Protein AF-A0A7X7VW17-F1 (afdb_monomer_lite)

Radius of gyration: 14.1 Å; chains: 1; bounding box: 32×24×38 Å

Foldseek 3Di:
DVVLVVLCVVCVPPPVSSLVVVLVVLLVVVLVCLVVLDPDDDDDCVPPVVSVVSSCVSCVVVVVCSDPVNVVPD

Structure (mmCIF, N/CA/C/O backbone):
data_AF-A0A7X7VW17-F1
#
_entry.id   AF-A0A7X7VW17-F1
#
loop_
_atom_site.group_PDB
_atom_site.id
_atom_site.type_symbol
_atom_site.label_atom_id
_atom_site.label_alt_id
_atom_site.label_comp_id
_atom_site.label_asym_id
_atom_site.label_entity_id
_atom_site.label_seq_id
_atom_site.pdbx_PDB_ins_code
_atom_site.Cartn_x
_atom_site.Cartn_y
_atom_site.Cartn_z
_atom_site.occupancy
_atom_site.B_iso_or_equiv
_atom_site.auth_seq_id
_atom_site.auth_comp_id
_atom_site.auth_asym_id
_atom_site.auth_atom_id
_atom_site.pdbx_PDB_model_num
ATOM 1 N N . PRO A 1 1 ? -4.015 -13.429 -6.764 1.00 87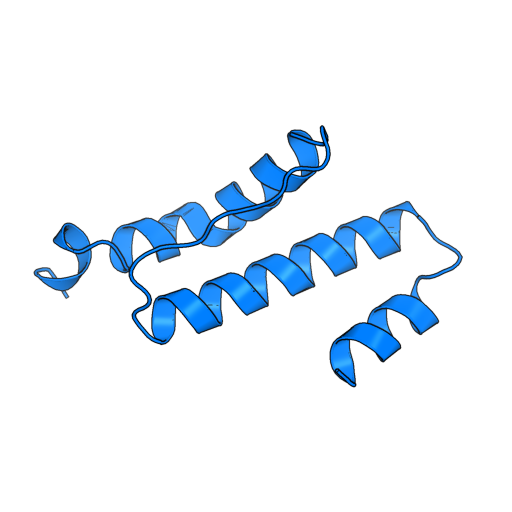.38 1 PRO A N 1
ATOM 2 C CA . PRO A 1 1 ? -5.225 -12.573 -6.887 1.00 87.38 1 PRO A CA 1
ATOM 3 C C . PRO A 1 1 ? -5.361 -11.976 -8.299 1.00 87.38 1 PRO A C 1
ATOM 5 O O . PRO A 1 1 ? -4.367 -11.456 -8.802 1.00 87.38 1 PRO A O 1
ATOM 8 N N . PRO A 1 2 ? -6.547 -12.003 -8.938 1.00 91.62 2 PRO A N 1
ATOM 9 C CA . PRO A 1 2 ? -6.706 -11.596 -10.343 1.00 91.62 2 PRO A CA 1
ATOM 10 C C . PRO A 1 2 ? -6.318 -10.140 -10.647 1.00 91.62 2 PRO A C 1
ATOM 12 O O . PRO A 1 2 ? -5.804 -9.841 -11.722 1.00 91.62 2 PRO A O 1
ATOM 15 N N . ARG A 1 3 ? -6.543 -9.202 -9.715 1.00 91.31 3 ARG A N 1
ATOM 16 C CA . ARG A 1 3 ? -6.133 -7.795 -9.891 1.00 91.31 3 ARG A CA 1
ATOM 17 C C . ARG A 1 3 ? -4.612 -7.630 -9.876 1.00 91.31 3 ARG A C 1
ATOM 19 O O . ARG A 1 3 ? -4.083 -6.957 -10.752 1.00 91.31 3 ARG A O 1
ATOM 26 N N . PHE A 1 4 ? -3.925 -8.295 -8.949 1.00 91.88 4 PHE A N 1
ATOM 27 C CA . PHE A 1 4 ? -2.464 -8.274 -8.871 1.00 91.88 4 PHE A CA 1
ATOM 28 C C . PHE A 1 4 ? -1.824 -8.830 -10.150 1.00 91.88 4 PHE A C 1
ATOM 30 O O . PHE A 1 4 ? -1.018 -8.153 -10.778 1.00 91.88 4 PHE A O 1
ATOM 37 N N . THR A 1 5 ? -2.258 -10.009 -10.607 1.00 95.56 5 THR A N 1
ATOM 38 C CA . THR A 1 5 ? -1.734 -10.633 -11.834 1.00 95.56 5 THR A CA 1
ATOM 39 C C . THR A 1 5 ? -1.912 -9.736 -13.062 1.00 95.56 5 THR A C 1
ATOM 41 O O . THR A 1 5 ? -0.993 -9.620 -13.868 1.00 95.56 5 THR A O 1
ATOM 44 N N . ARG A 1 6 ? -3.057 -9.044 -13.185 1.00 95.25 6 ARG A N 1
ATOM 45 C CA . ARG A 1 6 ? -3.302 -8.083 -14.275 1.00 95.25 6 ARG A CA 1
ATOM 46 C C . ARG A 1 6 ? -2.348 -6.887 -14.238 1.00 95.25 6 ARG A C 1
ATOM 48 O O . ARG A 1 6 ? -1.857 -6.491 -15.289 1.00 95.25 6 ARG A O 1
ATOM 55 N N . ILE A 1 7 ? -2.073 -6.335 -13.053 1.00 95.06 7 ILE A N 1
ATOM 56 C CA . ILE A 1 7 ? -1.119 -5.228 -12.879 1.00 95.06 7 ILE A CA 1
ATOM 57 C C . ILE A 1 7 ? 0.281 -5.657 -13.325 1.00 95.06 7 ILE A C 1
ATOM 59 O O . ILE A 1 7 ? 0.887 -4.978 -14.153 1.00 95.06 7 ILE A O 1
ATOM 63 N N . ILE A 1 8 ? 0.764 -6.805 -12.834 1.00 94.62 8 ILE A N 1
ATOM 64 C CA . ILE A 1 8 ? 2.083 -7.326 -13.214 1.00 94.62 8 ILE A CA 1
ATOM 65 C C . ILE A 1 8 ? 2.153 -7.527 -14.729 1.00 94.62 8 ILE A C 1
ATOM 67 O O . ILE A 1 8 ? 3.046 -6.987 -15.370 1.00 94.62 8 ILE A O 1
ATOM 71 N N . ALA A 1 9 ? 1.185 -8.234 -15.318 1.00 96.25 9 ALA A N 1
ATOM 72 C CA . ALA A 1 9 ? 1.180 -8.517 -16.752 1.00 96.25 9 ALA A CA 1
ATOM 73 C C . ALA A 1 9 ? 1.154 -7.242 -17.613 1.00 96.25 9 ALA A C 1
ATOM 75 O O . ALA A 1 9 ? 1.817 -7.182 -18.645 1.00 96.25 9 ALA A O 1
ATOM 76 N N . ARG A 1 10 ? 0.412 -6.207 -17.194 1.00 96.75 10 ARG A N 1
ATOM 77 C CA . ARG A 1 10 ? 0.290 -4.954 -17.951 1.00 96.75 10 ARG A CA 1
ATOM 78 C C . ARG A 1 10 ? 1.559 -4.103 -17.906 1.00 96.75 10 ARG A C 1
ATOM 80 O O . ARG A 1 10 ? 1.881 -3.472 -18.909 1.00 96.75 10 ARG A O 1
ATOM 87 N N . TYR A 1 11 ? 2.243 -4.060 -16.764 1.00 97.00 11 TYR A N 1
ATOM 88 C CA . TYR A 1 11 ? 3.353 -3.132 -16.527 1.00 97.00 11 TYR A CA 1
ATOM 89 C C . TYR A 1 11 ? 4.724 -3.810 -16.405 1.00 97.00 11 TYR A C 1
ATOM 91 O O . TYR A 1 11 ? 5.705 -3.122 -16.148 1.00 97.00 11 TYR A O 1
ATOM 99 N N . ALA A 1 12 ? 4.825 -5.124 -16.640 1.00 94.25 12 ALA A N 1
ATOM 100 C CA . ALA A 1 12 ? 6.064 -5.903 -16.509 1.00 94.25 12 ALA A CA 1
ATOM 101 C C . ALA A 1 12 ? 7.279 -5.280 -17.219 1.00 94.25 12 ALA A C 1
ATOM 103 O O . ALA A 1 12 ? 8.390 -5.339 -16.702 1.00 94.25 12 ALA A O 1
ATOM 104 N N . ASN A 1 13 ? 7.061 -4.642 -18.372 1.00 97.38 13 ASN A N 1
ATOM 105 C CA . ASN A 1 13 ? 8.126 -4.065 -19.198 1.00 97.38 13 ASN A CA 1
ATOM 106 C C . ASN A 1 13 ? 8.448 -2.595 -18.864 1.00 97.38 13 ASN A C 1
ATOM 108 O O . ASN A 1 13 ? 9.268 -1.980 -19.539 1.00 97.38 13 ASN A O 1
ATOM 112 N N . SER A 1 14 ? 7.804 -2.010 -17.850 1.00 97.94 14 SER A N 1
ATOM 113 C CA . SER A 1 14 ? 8.069 -0.644 -17.388 1.00 97.94 14 SER A CA 1
ATOM 114 C C . SER A 1 14 ? 8.256 -0.642 -15.871 1.00 97.94 14 SER A C 1
ATOM 116 O O . SER A 1 14 ? 7.273 -0.565 -15.130 1.00 97.94 14 SER A O 1
ATOM 118 N N . PRO A 1 15 ? 9.509 -0.704 -15.381 1.00 95.94 15 PRO A N 1
ATOM 119 C CA . PRO A 1 15 ? 9.792 -0.728 -13.947 1.00 95.94 15 PRO A CA 1
ATOM 120 C C . PRO A 1 15 ? 9.175 0.451 -13.186 1.00 95.94 15 PRO A C 1
ATOM 122 O O . PRO A 1 15 ? 8.663 0.270 -12.083 1.00 95.94 15 PRO A O 1
ATOM 125 N N . ALA A 1 16 ? 9.168 1.646 -13.788 1.00 96.56 16 ALA A N 1
ATOM 126 C CA . ALA A 1 16 ? 8.568 2.836 -13.191 1.00 96.56 16 ALA A CA 1
ATOM 127 C C . ALA A 1 16 ? 7.043 2.699 -13.046 1.00 96.56 16 ALA A C 1
ATOM 129 O O . ALA A 1 16 ? 6.510 2.900 -11.954 1.00 96.56 16 ALA A O 1
ATOM 130 N N . ALA A 1 17 ? 6.348 2.283 -14.113 1.00 97.56 17 ALA A N 1
ATOM 131 C CA . ALA A 1 17 ? 4.898 2.091 -14.071 1.00 97.56 17 ALA A CA 1
ATOM 132 C C . ALA A 1 17 ? 4.501 0.930 -13.147 1.00 97.56 17 ALA A C 1
ATOM 134 O O . ALA A 1 17 ? 3.509 1.017 -12.428 1.00 97.56 17 ALA A O 1
ATOM 135 N N . LEU A 1 18 ? 5.296 -0.144 -13.118 1.00 96.56 18 LEU A N 1
ATOM 136 C CA . LEU A 1 18 ? 5.083 -1.272 -12.219 1.00 96.56 18 LEU A CA 1
ATOM 137 C C . LEU A 1 18 ? 5.226 -0.857 -10.751 1.00 96.56 18 LEU A C 1
ATOM 139 O O . LEU A 1 18 ? 4.412 -1.256 -9.920 1.00 96.56 18 LEU A O 1
ATOM 143 N N . ALA A 1 19 ? 6.227 -0.032 -10.432 1.00 95.31 19 ALA A N 1
ATOM 144 C CA . ALA A 1 19 ? 6.412 0.503 -9.089 1.00 95.31 19 ALA A CA 1
ATOM 145 C C . ALA A 1 19 ? 5.243 1.407 -8.670 1.00 95.31 19 ALA A C 1
ATOM 147 O O . ALA A 1 19 ? 4.750 1.292 -7.549 1.00 95.31 19 ALA A O 1
ATOM 148 N N . GLU A 1 20 ? 4.767 2.277 -9.563 1.00 96.81 20 GLU A N 1
ATOM 149 C CA . GLU A 1 20 ? 3.604 3.131 -9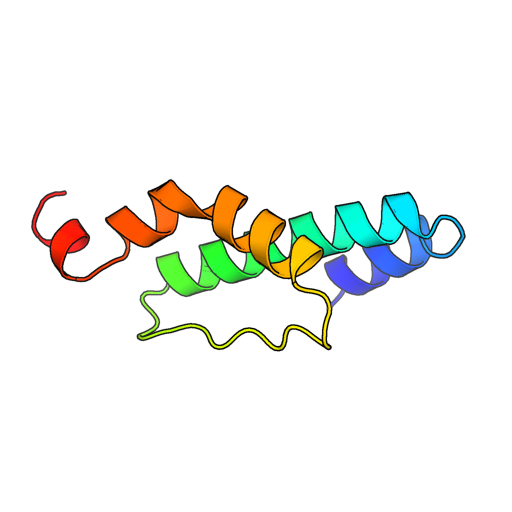.307 1.00 96.81 20 GLU A CA 1
ATOM 150 C C . GLU A 1 20 ? 2.326 2.314 -9.080 1.00 96.81 20 GLU A C 1
ATOM 152 O O . GLU A 1 20 ? 1.638 2.504 -8.074 1.00 96.81 20 GLU A O 1
ATOM 157 N N . ALA A 1 21 ? 2.055 1.341 -9.952 1.00 96.88 21 ALA A N 1
ATOM 158 C CA . ALA A 1 21 ? 0.905 0.458 -9.813 1.00 96.88 21 ALA A CA 1
ATOM 159 C C . ALA A 1 21 ? 0.994 -0.412 -8.547 1.00 96.88 21 ALA A C 1
ATOM 161 O O . ALA A 1 21 ? -0.023 -0.670 -7.903 1.00 96.88 21 ALA A O 1
ATOM 162 N N . GLY A 1 22 ? 2.202 -0.827 -8.154 1.00 95.62 22 GLY A N 1
ATOM 163 C CA . GLY A 1 22 ? 2.456 -1.536 -6.902 1.00 95.62 22 GLY A CA 1
ATOM 164 C C . GLY A 1 22 ? 2.158 -0.685 -5.666 1.00 95.62 22 GLY A C 1
ATOM 165 O O . GLY A 1 22 ? 1.495 -1.164 -4.749 1.00 95.62 22 GLY A O 1
ATOM 166 N N . VAL A 1 23 ? 2.578 0.587 -5.657 1.00 97.56 23 VAL A N 1
ATOM 167 C CA . VAL A 1 23 ? 2.239 1.539 -4.582 1.00 97.56 23 VAL A CA 1
ATOM 168 C C . VAL A 1 23 ? 0.726 1.719 -4.483 1.00 97.56 23 VAL A C 1
ATOM 170 O O . VAL A 1 23 ? 0.183 1.605 -3.388 1.00 97.56 23 VAL A O 1
ATOM 173 N N . ALA A 1 24 ? 0.040 1.935 -5.608 1.00 97.19 24 ALA A N 1
ATOM 174 C CA . ALA A 1 24 ? -1.414 2.087 -5.628 1.00 97.19 24 ALA A CA 1
ATOM 175 C C . ALA A 1 24 ? -2.133 0.828 -5.115 1.00 97.19 24 ALA A C 1
ATOM 177 O O . ALA A 1 24 ? -3.048 0.926 -4.301 1.00 97.19 24 ALA A O 1
ATOM 178 N N . TYR A 1 25 ? -1.691 -0.358 -5.547 1.00 96.88 25 TYR A N 1
ATOM 179 C CA . TYR A 1 25 ? -2.246 -1.631 -5.091 1.00 96.88 25 TYR A CA 1
ATOM 180 C C . TYR A 1 25 ? -2.061 -1.832 -3.581 1.00 96.88 25 TYR A C 1
ATOM 182 O O . TYR A 1 25 ? -3.017 -2.177 -2.895 1.00 96.88 25 TYR A O 1
ATOM 190 N N . ALA A 1 26 ? -0.865 -1.566 -3.050 1.00 97.00 26 ALA A N 1
ATOM 191 C CA . ALA A 1 26 ? -0.589 -1.694 -1.620 1.00 97.00 26 ALA A CA 1
ATOM 192 C C . ALA A 1 26 ? -1.369 -0.671 -0.778 1.00 97.00 26 ALA A C 1
ATOM 194 O O . ALA A 1 26 ? -1.874 -1.019 0.286 1.00 97.00 26 ALA A O 1
ATOM 195 N N . THR A 1 27 ? -1.492 0.577 -1.248 1.00 97.94 27 THR A N 1
ATOM 196 C CA . THR A 1 27 ? -2.330 1.600 -0.603 1.00 97.94 27 THR A CA 1
ATOM 197 C C . THR A 1 27 ? -3.768 1.113 -0.462 1.00 97.94 27 THR A C 1
ATOM 199 O O . THR A 1 27 ? -4.308 1.164 0.636 1.00 97.94 27 THR A O 1
ATOM 202 N N . ASP A 1 28 ? -4.357 0.602 -1.539 1.00 97.25 28 ASP A N 1
ATOM 203 C CA . ASP A 1 28 ? -5.737 0.115 -1.555 1.00 97.25 28 ASP A CA 1
ATOM 204 C C . ASP A 1 28 ? -5.948 -1.054 -0.579 1.00 97.25 28 ASP A C 1
ATOM 206 O O . ASP A 1 28 ? -6.834 -1.009 0.267 1.00 97.25 28 ASP A O 1
ATOM 210 N N . GLN A 1 29 ? -5.039 -2.037 -0.590 1.00 96.88 29 GLN A N 1
ATOM 211 C CA . GLN A 1 29 ? -5.080 -3.150 0.366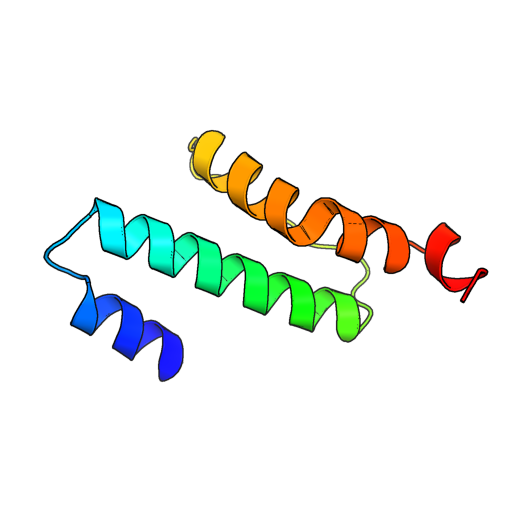 1.00 96.88 29 GLN A CA 1
ATOM 212 C C . GLN A 1 29 ? -5.019 -2.681 1.825 1.00 96.88 29 GLN A C 1
ATOM 214 O O . GLN A 1 29 ? -5.687 -3.241 2.690 1.00 96.88 29 GLN A O 1
ATOM 219 N N . ILE A 1 30 ? -4.200 -1.670 2.117 1.00 97.19 30 ILE A N 1
ATOM 220 C CA . ILE A 1 30 ? -4.082 -1.118 3.468 1.00 97.19 30 ILE A CA 1
ATOM 221 C C . ILE A 1 30 ? -5.366 -0.393 3.876 1.00 97.19 30 ILE A C 1
ATOM 223 O O . ILE A 1 30 ? -5.801 -0.544 5.015 1.00 97.19 30 ILE A O 1
ATOM 227 N N . VAL A 1 31 ? -5.978 0.370 2.969 1.00 96.62 31 VAL A N 1
ATOM 228 C CA . VAL A 1 31 ? -7.256 1.046 3.234 1.00 96.62 31 VAL A CA 1
ATOM 229 C C . VAL A 1 31 ? -8.339 0.028 3.585 1.00 96.62 31 VAL A C 1
ATOM 231 O O . VAL A 1 31 ? -9.008 0.208 4.601 1.00 96.62 31 VAL A O 1
ATOM 234 N N . ASP A 1 32 ? -8.441 -1.065 2.828 1.00 96.50 32 ASP A N 1
ATOM 235 C CA . ASP A 1 32 ? -9.404 -2.139 3.098 1.00 96.50 32 ASP A CA 1
ATOM 236 C C . ASP A 1 32 ? -9.189 -2.769 4.482 1.00 96.50 32 ASP A C 1
ATOM 238 O O . ASP A 1 32 ? -10.138 -2.960 5.242 1.00 96.50 32 ASP A O 1
ATOM 242 N N . LEU A 1 33 ? -7.934 -3.052 4.850 1.00 95.94 33 LEU A N 1
ATOM 243 C CA . LEU A 1 33 ? -7.601 -3.618 6.161 1.00 95.94 33 LEU A CA 1
ATOM 244 C C . LEU A 1 33 ? -7.941 -2.657 7.308 1.00 95.94 33 LEU A C 1
ATOM 246 O O . LEU A 1 33 ? -8.509 -3.072 8.318 1.00 95.94 33 LEU A O 1
ATOM 250 N N . LEU A 1 34 ? -7.625 -1.368 7.158 1.00 94.56 34 LEU A N 1
ATOM 251 C CA . LEU A 1 34 ? -7.957 -0.354 8.162 1.00 94.56 34 LEU A CA 1
ATOM 252 C C . LEU A 1 34 ? -9.474 -0.188 8.318 1.00 94.56 34 LEU A C 1
ATOM 254 O O . LEU A 1 34 ? -9.957 -0.079 9.446 1.00 94.56 34 LEU A O 1
ATOM 258 N N . ALA A 1 35 ? -10.220 -0.211 7.210 1.00 93.81 35 ALA A N 1
ATOM 259 C CA . ALA A 1 35 ? -11.680 -0.163 7.214 1.00 93.81 35 ALA A CA 1
ATOM 260 C C . ALA A 1 35 ? -12.298 -1.404 7.879 1.00 93.81 35 ALA A C 1
ATOM 262 O O . ALA A 1 35 ? -13.297 -1.287 8.584 1.00 93.81 35 ALA A O 1
ATOM 263 N N . ALA A 1 36 ? -11.669 -2.573 7.723 1.00 94.75 36 ALA A N 1
ATOM 264 C CA . ALA A 1 36 ? -12.053 -3.804 8.412 1.00 94.75 36 ALA A CA 1
ATOM 265 C C . ALA A 1 36 ? -11.703 -3.811 9.914 1.00 94.75 36 ALA A C 1
ATOM 267 O O . ALA A 1 36 ? -12.094 -4.734 10.625 1.00 94.75 36 ALA A O 1
ATOM 268 N N . GLY A 1 37 ? -10.987 -2.797 10.410 1.00 92.25 37 GLY A N 1
ATOM 269 C CA . GLY A 1 37 ? -10.739 -2.616 11.838 1.00 92.25 37 GLY A CA 1
ATOM 270 C C . GLY A 1 37 ? -9.566 -3.412 12.406 1.00 92.25 37 GLY A C 1
ATOM 271 O O . GLY A 1 37 ? -9.547 -3.644 13.609 1.00 92.25 37 GLY A O 1
ATOM 272 N N . VAL A 1 38 ? -8.590 -3.815 11.582 1.00 94.38 38 VAL A N 1
ATOM 273 C CA . VAL A 1 38 ? -7.398 -4.532 12.077 1.00 94.38 38 VAL A CA 1
ATOM 274 C C . VAL A 1 38 ? -6.614 -3.710 13.110 1.00 94.38 38 VAL A C 1
ATOM 276 O O . VAL A 1 38 ? -6.558 -2.481 13.024 1.00 94.38 38 VAL A O 1
ATOM 279 N N . ASP A 1 39 ? -5.948 -4.393 14.045 1.00 90.25 39 ASP A N 1
ATOM 280 C CA . ASP A 1 39 ? -5.165 -3.751 15.115 1.00 90.25 39 ASP A CA 1
ATOM 281 C C . ASP A 1 39 ? -3.928 -3.006 14.596 1.00 90.25 39 ASP A C 1
ATOM 283 O O . ASP A 1 39 ? -3.468 -2.027 15.184 1.00 90.25 39 ASP A O 1
ATOM 287 N N . GLY A 1 40 ? -3.360 -3.470 13.482 1.00 90.31 40 GLY A N 1
ATOM 288 C CA . GLY A 1 40 ? -2.157 -2.883 12.920 1.00 90.31 40 GLY A CA 1
ATOM 289 C C . GLY A 1 40 ? -1.723 -3.525 11.612 1.00 90.31 40 GLY A C 1
ATOM 290 O O . GLY A 1 40 ? -2.222 -4.568 11.194 1.00 90.31 40 GLY A O 1
ATOM 291 N N . ILE A 1 41 ? -0.768 -2.870 10.954 1.00 94.00 41 ILE A N 1
ATOM 292 C CA . ILE A 1 41 ? -0.199 -3.301 9.676 1.00 94.00 41 ILE A CA 1
ATOM 293 C C . ILE A 1 41 ? 1.321 -3.222 9.786 1.00 94.00 41 ILE A C 1
ATOM 295 O O . ILE A 1 41 ? 1.876 -2.160 10.071 1.00 94.00 41 ILE A O 1
ATOM 299 N N . HIS A 1 42 ? 1.999 -4.341 9.532 1.00 95.06 42 HIS A N 1
ATOM 300 C CA . HIS A 1 42 ? 3.455 -4.400 9.459 1.00 95.06 42 HIS A CA 1
ATOM 301 C C . HIS A 1 42 ? 3.902 -4.405 7.996 1.00 95.06 42 HIS A C 1
ATOM 303 O O . HIS A 1 42 ? 3.547 -5.304 7.235 1.00 95.06 42 HIS A O 1
ATOM 309 N N . LEU A 1 43 ? 4.676 -3.398 7.588 1.00 94.62 43 LEU A N 1
ATOM 310 C CA . LEU A 1 43 ? 5.114 -3.245 6.203 1.00 94.62 43 LEU A CA 1
ATOM 311 C C . LEU A 1 43 ? 6.577 -3.674 6.036 1.00 94.62 43 LEU A C 1
ATOM 313 O O . LEU A 1 43 ? 7.484 -3.016 6.545 1.00 94.62 43 LEU A O 1
ATOM 317 N N . TYR A 1 44 ? 6.816 -4.723 5.247 1.00 96.12 44 TYR A N 1
ATOM 318 C CA . TYR A 1 44 ? 8.166 -5.097 4.821 1.00 96.12 44 TYR A CA 1
ATOM 319 C C . TYR A 1 44 ? 8.691 -4.105 3.783 1.00 96.12 44 TYR A C 1
ATOM 321 O O . TYR A 1 44 ? 8.226 -4.053 2.646 1.00 96.12 44 TYR A O 1
ATOM 329 N N . THR A 1 45 ? 9.682 -3.306 4.173 1.00 93.88 45 THR A N 1
ATOM 330 C CA . THR A 1 45 ? 10.195 -2.209 3.338 1.00 93.88 45 THR A CA 1
ATOM 331 C C . THR A 1 45 ? 11.182 -2.672 2.271 1.00 93.88 45 THR A C 1
ATOM 333 O O . THR A 1 45 ? 11.434 -1.937 1.322 1.00 93.88 45 THR A O 1
ATOM 336 N N . MET A 1 46 ? 11.7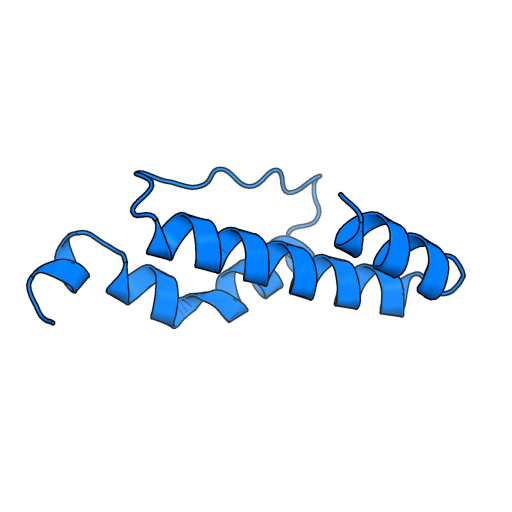73 -3.865 2.416 1.00 94.44 46 MET A N 1
ATOM 337 C CA . MET A 1 46 ? 12.796 -4.402 1.506 1.00 94.44 46 MET A CA 1
ATOM 338 C C . MET A 1 46 ? 13.953 -3.416 1.249 1.00 94.44 46 MET A C 1
ATOM 340 O O . MET A 1 46 ? 14.416 -3.288 0.111 1.00 94.44 46 MET A O 1
ATOM 344 N N . ASN A 1 47 ? 14.373 -2.679 2.288 1.00 93.81 47 ASN A N 1
ATOM 345 C CA . ASN A 1 47 ? 15.357 -1.587 2.223 1.00 93.81 47 ASN A CA 1
ATOM 346 C C . ASN A 1 47 ? 14.997 -0.470 1.217 1.00 93.81 47 ASN A C 1
ATOM 348 O O . ASN A 1 47 ? 15.874 0.241 0.731 1.00 93.81 47 ASN A O 1
ATOM 352 N N . ARG A 1 48 ? 13.706 -0.290 0.905 1.00 92.75 48 ARG A N 1
ATOM 353 C CA . ARG A 1 48 ? 13.176 0.734 -0.014 1.00 92.75 48 ARG A CA 1
ATOM 354 C C . ARG A 1 48 ? 12.302 1.745 0.738 1.00 92.75 48 ARG A C 1
ATOM 356 O O . ARG A 1 48 ? 11.074 1.725 0.624 1.00 92.75 48 ARG A O 1
ATOM 363 N N . PRO A 1 49 ? 12.910 2.667 1.505 1.00 94.56 49 PRO A N 1
ATOM 364 C CA . PRO A 1 49 ? 12.159 3.599 2.339 1.00 94.56 49 PRO A CA 1
ATOM 365 C C . PRO A 1 49 ? 11.328 4.602 1.526 1.00 94.56 49 PRO A C 1
ATOM 367 O O . PRO A 1 49 ? 10.333 5.112 2.028 1.00 94.56 49 PRO A O 1
ATOM 370 N N . GLU A 1 50 ? 11.690 4.894 0.275 1.00 95.31 50 GLU A N 1
ATOM 371 C CA . GLU A 1 50 ? 10.907 5.780 -0.595 1.00 95.31 50 GLU A CA 1
ATOM 372 C C . GLU A 1 50 ? 9.521 5.200 -0.912 1.00 95.31 50 GLU A C 1
ATOM 374 O O . GLU A 1 50 ? 8.511 5.877 -0.716 1.00 95.31 50 GLU A O 1
ATOM 379 N N . THR A 1 51 ? 9.455 3.926 -1.314 1.00 95.25 51 THR A N 1
ATOM 380 C CA . THR A 1 51 ? 8.192 3.218 -1.563 1.00 95.25 51 THR A CA 1
ATOM 381 C C . THR A 1 51 ? 7.318 3.220 -0.312 1.00 95.25 51 THR A C 1
ATOM 383 O O . THR A 1 51 ? 6.140 3.569 -0.383 1.00 95.25 51 THR A O 1
ATOM 386 N N . THR A 1 52 ? 7.908 2.922 0.850 1.00 96.19 52 THR A N 1
ATOM 387 C CA . THR A 1 52 ? 7.214 2.988 2.142 1.00 96.19 52 THR A CA 1
ATOM 388 C C . THR A 1 52 ? 6.677 4.387 2.429 1.00 96.19 52 THR A C 1
ATOM 390 O O . THR A 1 52 ? 5.506 4.520 2.769 1.00 96.19 52 THR A O 1
ATOM 393 N N . ARG A 1 53 ? 7.482 5.444 2.261 1.00 97.31 53 ARG A N 1
ATOM 394 C CA . ARG A 1 53 ? 7.032 6.826 2.506 1.00 97.31 53 ARG A CA 1
ATOM 395 C C . ARG A 1 53 ? 5.855 7.212 1.617 1.00 97.31 53 ARG A C 1
ATOM 397 O O . ARG A 1 53 ? 4.920 7.825 2.121 1.00 97.31 53 ARG A O 1
ATOM 404 N N . ARG A 1 54 ? 5.868 6.821 0.338 1.00 97.81 54 ARG A N 1
ATOM 405 C CA . ARG A 1 54 ? 4.747 7.066 -0.586 1.00 97.81 54 ARG A CA 1
ATOM 406 C C . ARG A 1 54 ? 3.463 6.394 -0.097 1.00 97.81 54 ARG A C 1
ATOM 408 O O . ARG A 1 54 ? 2.446 7.065 0.035 1.00 97.81 54 ARG A O 1
ATOM 415 N N . ILE A 1 55 ? 3.529 5.107 0.250 1.00 98.00 55 ILE A N 1
ATOM 416 C CA . ILE A 1 55 ? 2.376 4.359 0.777 1.00 98.00 55 ILE A CA 1
ATOM 417 C C . ILE A 1 55 ? 1.842 5.017 2.056 1.00 98.00 55 ILE A C 1
ATOM 419 O O . ILE A 1 55 ? 0.647 5.287 2.149 1.00 98.00 55 ILE A O 1
ATOM 423 N N . MET A 1 56 ? 2.724 5.323 3.015 1.00 97.00 56 MET A N 1
ATOM 424 C CA . MET A 1 56 ? 2.344 5.946 4.288 1.00 97.00 56 MET A CA 1
ATOM 425 C C . MET A 1 56 ? 1.766 7.357 4.106 1.00 97.00 56 MET A C 1
ATOM 427 O O . MET A 1 56 ? 0.881 7.751 4.864 1.00 97.00 56 MET A O 1
ATOM 431 N N . GLY A 1 57 ? 2.243 8.107 3.108 1.00 97.75 57 GLY A N 1
ATOM 432 C CA . GLY A 1 57 ? 1.703 9.412 2.729 1.00 97.75 57 GLY A CA 1
ATOM 433 C C . GLY A 1 57 ? 0.279 9.316 2.182 1.00 97.75 57 GLY A C 1
ATOM 434 O O . GLY A 1 57 ? -0.596 10.048 2.644 1.00 97.75 57 GLY A O 1
ATOM 435 N N . ASN A 1 58 ? 0.023 8.363 1.278 1.00 98.00 58 ASN A N 1
ATOM 436 C CA . ASN A 1 58 ? -1.298 8.154 0.670 1.00 98.00 58 ASN A CA 1
ATOM 437 C C . ASN A 1 58 ? -2.394 7.862 1.708 1.00 98.00 58 ASN A C 1
ATOM 439 O O . ASN A 1 58 ? -3.535 8.281 1.542 1.00 98.00 58 ASN A O 1
ATOM 443 N N . ILE A 1 59 ? -2.047 7.166 2.795 1.00 96.69 59 ILE A N 1
ATOM 444 C CA . ILE A 1 59 ? -2.987 6.785 3.863 1.00 96.69 59 ILE A CA 1
ATOM 445 C C . ILE A 1 59 ? -2.917 7.706 5.088 1.00 96.69 59 ILE A C 1
ATOM 447 O O . ILE A 1 59 ? -3.461 7.374 6.139 1.00 96.69 59 ILE A O 1
ATOM 451 N N . GLY A 1 60 ? -2.238 8.853 4.996 1.00 95.75 60 GLY A N 1
ATOM 452 C CA . GLY A 1 60 ? -1.914 9.682 6.159 1.00 95.75 60 GLY A CA 1
ATOM 453 C C . GLY A 1 60 ? -3.133 10.132 6.973 1.00 95.75 60 GLY A C 1
ATOM 454 O O . GLY A 1 60 ? -3.091 10.072 8.201 1.00 95.75 60 GLY A O 1
ATOM 455 N N . GLN A 1 61 ? -4.214 10.553 6.307 1.00 95.38 61 GLN A N 1
ATOM 456 C CA . GLN A 1 61 ? -5.468 10.942 6.970 1.00 95.38 61 GLN A CA 1
ATOM 457 C C . GLN A 1 61 ? -6.319 9.725 7.344 1.00 95.38 61 GLN A C 1
ATOM 459 O O . GLN A 1 61 ? -6.799 9.648 8.468 1.00 95.38 61 GLN A O 1
ATOM 464 N N . ILE A 1 62 ? -6.411 8.733 6.454 1.00 94.06 62 ILE A N 1
ATOM 465 C CA . ILE A 1 62 ? -7.171 7.493 6.681 1.00 94.06 62 ILE A CA 1
ATOM 466 C C . ILE A 1 62 ? -6.699 6.798 7.961 1.00 94.06 62 ILE A C 1
ATOM 468 O O . ILE A 1 62 ? -7.501 6.454 8.823 1.00 94.06 62 ILE A O 1
ATOM 472 N N . ARG A 1 63 ? -5.379 6.665 8.134 1.00 91.62 63 ARG A N 1
ATOM 473 C CA . ARG A 1 63 ? -4.778 6.079 9.334 1.00 91.62 63 ARG A CA 1
ATOM 474 C C . ARG A 1 63 ? -5.108 6.873 10.598 1.00 91.62 63 ARG A C 1
ATOM 476 O O . ARG A 1 63 ? -5.337 6.259 11.627 1.00 91.62 63 ARG A O 1
ATOM 483 N N . LYS A 1 64 ? -5.122 8.212 10.541 1.00 90.88 64 LYS A N 1
ATOM 484 C CA . LYS A 1 64 ? -5.462 9.050 11.707 1.00 90.88 64 LYS A CA 1
ATOM 485 C C . LYS A 1 64 ? -6.903 8.827 12.156 1.00 90.88 64 LYS A C 1
ATOM 487 O O . LYS A 1 64 ? -7.150 8.762 13.352 1.00 90.88 64 LYS A O 1
ATOM 492 N N . THR A 1 65 ? -7.825 8.683 11.209 1.00 90.56 65 THR A N 1
ATOM 493 C CA . THR A 1 65 ? -9.233 8.386 11.500 1.00 90.56 65 THR A CA 1
ATOM 494 C C . THR A 1 65 ? -9.421 6.957 12.004 1.00 90.56 65 THR A C 1
ATOM 496 O O . THR A 1 65 ? -10.186 6.731 12.933 1.00 90.56 65 THR A O 1
ATOM 499 N N . ALA A 1 66 ? -8.703 5.992 11.425 1.00 84.88 66 ALA A N 1
ATOM 500 C CA . ALA A 1 66 ? -8.780 4.589 11.825 1.00 84.88 66 ALA A CA 1
ATOM 501 C C . ALA A 1 66 ? -8.129 4.297 13.191 1.00 84.88 66 ALA A C 1
ATOM 503 O O . ALA A 1 66 ? -8.380 3.238 13.763 1.00 84.88 66 ALA A O 1
ATOM 504 N N . SER A 1 67 ? -7.299 5.201 13.723 1.00 76.56 67 SER A N 1
ATOM 505 C CA . SER A 1 67 ? -6.742 5.075 15.073 1.00 76.56 67 SER A CA 1
ATOM 506 C C . SER A 1 67 ? -7.847 5.040 16.140 1.00 76.56 67 SER A C 1
ATOM 508 O O . SER A 1 67 ? -8.877 5.690 15.960 1.00 76.56 67 SER A O 1
ATOM 510 N N . PRO A 1 68 ? -7.626 4.371 17.289 1.00 69.56 68 PRO A N 1
ATOM 511 C CA . PRO A 1 68 ? -8.577 4.359 18.407 1.00 69.56 68 PRO A CA 1
ATOM 512 C C . PRO A 1 68 ? -9.071 5.761 18.803 1.00 69.56 68 PRO A C 1
ATOM 514 O O . PRO A 1 68 ? -10.270 5.979 18.917 1.00 69.56 68 PRO A O 1
ATOM 517 N N . GLU A 1 69 ? -8.163 6.738 18.873 1.00 66.69 69 GLU A N 1
ATOM 518 C CA . GLU A 1 69 ? -8.472 8.149 19.169 1.00 66.69 69 GLU A CA 1
ATOM 519 C C . GLU A 1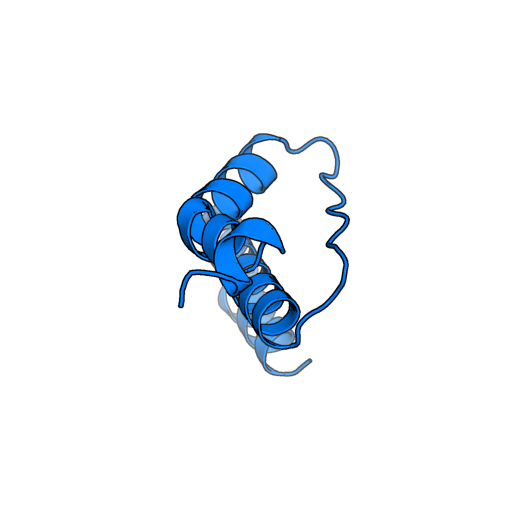 69 ? -9.349 8.840 18.106 1.00 66.69 69 GLU A C 1
ATOM 521 O O . GLU A 1 69 ? -10.034 9.822 18.394 1.00 66.69 69 GLU A O 1
ATOM 526 N N . GLY A 1 70 ? -9.291 8.371 16.856 1.00 61.28 70 GLY A N 1
ATOM 527 C CA . GLY A 1 70 ? -10.086 8.888 15.743 1.00 61.28 70 GLY A CA 1
ATOM 528 C C . GLY A 1 70 ? -11.499 8.308 15.704 1.00 61.28 70 GLY A C 1
ATOM 529 O O . GLY A 1 70 ? -12.425 9.006 15.298 1.00 61.28 70 GLY A O 1
ATOM 530 N N . ARG A 1 71 ? -11.677 7.067 16.179 1.00 63.19 71 ARG A N 1
ATOM 531 C CA . ARG A 1 71 ? -12.973 6.368 16.222 1.00 63.19 71 ARG A CA 1
ATOM 532 C C . ARG A 1 71 ? -13.947 6.950 17.247 1.00 63.19 71 ARG A C 1
ATOM 534 O O . ARG A 1 71 ? -15.146 6.843 17.050 1.00 63.19 71 ARG A O 1
ATOM 541 N N . GLU A 1 72 ? -13.456 7.590 18.306 1.00 57.56 72 GLU A N 1
ATOM 542 C CA . GLU A 1 72 ? -14.304 8.231 19.327 1.00 57.56 72 GLU A CA 1
ATOM 543 C C . GLU A 1 72 ? -14.883 9.589 18.886 1.00 57.56 72 GLU A C 1
ATOM 545 O O . GLU A 1 72 ? -15.732 10.151 19.575 1.00 57.56 72 GLU A O 1
ATOM 550 N N . LYS A 1 73 ? -14.421 10.144 17.755 1.00 55.06 73 LYS A N 1
ATOM 551 C CA . LYS A 1 73 ? -14.767 11.502 17.294 1.00 55.06 73 LYS A CA 1
ATOM 552 C C . LYS A 1 73 ? -15.628 11.552 16.024 1.00 55.06 73 LYS A C 1
ATOM 554 O O . LYS A 1 73 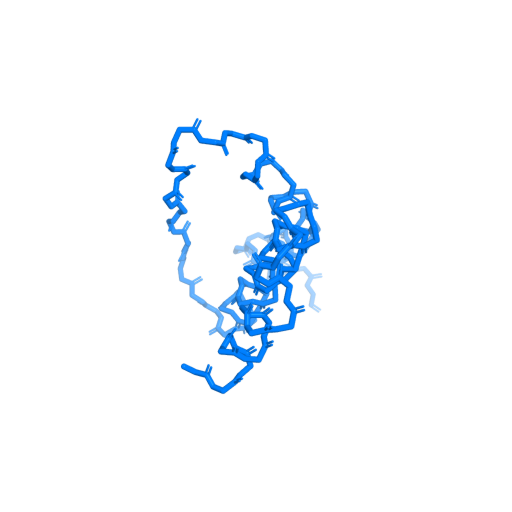? -15.863 12.655 15.530 1.00 55.06 73 LYS A O 1
ATOM 559 N N . GLY A 1 74 ? -16.043 10.409 15.477 1.00 55.47 74 GLY A N 1
ATOM 560 C CA . GLY A 1 74 ? -16.861 10.306 14.259 1.00 55.47 74 GLY A CA 1
ATOM 561 C C . GLY A 1 74 ? -18.203 9.663 14.542 1.00 55.47 74 GLY A C 1
ATOM 562 O O . GLY A 1 74 ? -19.216 10.238 14.091 1.00 55.47 74 GLY A O 1
#

Sequence (74 aa):
PPRFTRIIARYANSPAALAEAGVAYATDQIVDLLAAGVDGIHLYTMNRPETTRRIMGNIGQIRKTASPEGREKG

pLDDT: mean 91.59, std 10.45, range [55.06, 98.0]

Secondary structure (DSSP, 8-state):
-HHHHHHHHHHTT-HHHHHHHHHHHHHHHHHHHHHTT-S------TT-HHHHHHHHHHTHHHHHHHSHHHHTT-